Protein AF-A0A967YWU7-F1 (afdb_monomer_lite)

pLDDT: mean 95.71, std 5.04, range [61.09, 98.62]

Structure (mmCIF, N/CA/C/O backbone):
data_AF-A0A967YWU7-F1
#
_entry.id   AF-A0A967YWU7-F1
#
loop_
_atom_site.group_PDB
_atom_site.id
_atom_site.type_symbol
_atom_site.label_atom_id
_atom_site.label_alt_id
_atom_site.label_comp_id
_atom_site.label_asym_id
_atom_site.l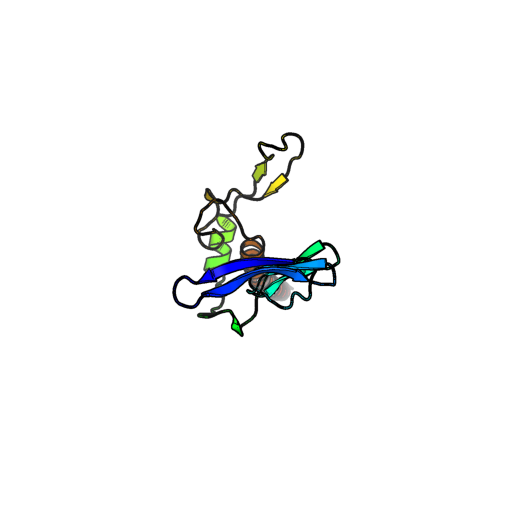abel_entity_id
_atom_site.label_seq_id
_atom_site.pdbx_PDB_ins_code
_atom_site.Cartn_x
_atom_site.Cartn_y
_atom_site.Cartn_z
_atom_site.occupancy
_atom_site.B_iso_or_equiv
_atom_site.auth_seq_id
_atom_site.auth_comp_id
_atom_site.auth_asym_id
_atom_site.auth_atom_id
_atom_site.pdbx_PDB_model_num
ATOM 1 N N . ILE A 1 1 ? 19.937 -13.122 -19.905 1.00 91.44 1 ILE A N 1
ATOM 2 C CA . ILE A 1 1 ? 20.396 -11.822 -20.471 1.00 91.44 1 ILE A CA 1
ATOM 3 C C . ILE A 1 1 ? 20.701 -10.898 -19.307 1.00 91.44 1 ILE A C 1
ATOM 5 O O . ILE A 1 1 ? 19.907 -10.896 -18.377 1.00 91.44 1 ILE A O 1
ATOM 9 N N . SER A 1 2 ? 21.794 -10.137 -19.350 1.00 92.94 2 SER A N 1
ATOM 10 C CA . SER A 1 2 ? 22.136 -9.163 -18.306 1.00 92.94 2 SER A CA 1
ATOM 11 C C . SER A 1 2 ? 22.326 -7.776 -18.911 1.00 92.94 2 SER A C 1
ATOM 13 O O . SER A 1 2 ? 22.907 -7.649 -19.988 1.00 92.94 2 SER A O 1
ATOM 15 N N . LEU A 1 3 ? 21.842 -6.748 -18.217 1.00 94.38 3 LEU A N 1
ATOM 16 C CA . LEU A 1 3 ? 22.053 -5.338 -18.535 1.00 94.38 3 LEU A CA 1
ATOM 17 C C . LEU A 1 3 ? 22.832 -4.676 -17.398 1.00 94.38 3 LEU A C 1
ATOM 19 O O . LEU A 1 3 ? 22.577 -4.927 -16.219 1.00 94.38 3 LEU A O 1
ATOM 23 N N . GLY A 1 4 ? 23.786 -3.825 -17.758 1.00 91.31 4 GLY A N 1
ATOM 24 C CA . GLY A 1 4 ? 24.693 -3.187 -16.814 1.00 91.31 4 GLY A CA 1
ATOM 25 C C . GLY A 1 4 ? 25.666 -2.242 -17.508 1.00 91.31 4 GLY A C 1
ATOM 26 O O . GLY A 1 4 ? 25.555 -1.998 -18.710 1.00 91.31 4 GLY A O 1
ATOM 27 N N . HIS A 1 5 ? 26.635 -1.731 -16.754 1.00 90.19 5 HIS A N 1
ATOM 28 C CA . HIS A 1 5 ? 27.700 -0.874 -17.278 1.00 90.19 5 HIS A CA 1
ATOM 29 C C . HIS A 1 5 ? 29.076 -1.401 -16.866 1.00 90.19 5 HIS A C 1
ATOM 31 O O . HIS A 1 5 ? 29.202 -2.161 -15.910 1.00 90.19 5 HIS A O 1
ATOM 37 N N . TYR A 1 6 ? 30.123 -0.973 -17.566 1.00 89.06 6 TYR A N 1
ATOM 38 C CA . TYR A 1 6 ? 31.498 -1.196 -17.128 1.00 89.06 6 TYR A CA 1
ATOM 39 C C . TYR A 1 6 ? 31.956 -0.021 -16.266 1.00 89.06 6 TYR A C 1
ATOM 41 O O . TYR A 1 6 ? 31.915 1.124 -16.718 1.00 89.06 6 TYR A O 1
ATOM 49 N N . SER A 1 7 ? 32.393 -0.281 -15.034 1.00 85.94 7 SER A N 1
ATOM 50 C CA . SER A 1 7 ? 32.912 0.766 -14.149 1.00 85.94 7 SER A CA 1
ATOM 51 C C . SER A 1 7 ? 34.185 1.395 -14.734 1.00 85.94 7 SER A C 1
ATOM 53 O O . SER A 1 7 ? 35.116 0.695 -15.145 1.00 85.94 7 SER A O 1
ATOM 55 N N . GLY A 1 8 ? 34.240 2.731 -14.750 1.00 75.62 8 GLY A N 1
ATOM 56 C CA . GLY A 1 8 ? 35.283 3.493 -15.452 1.00 75.62 8 GLY A CA 1
ATOM 57 C C . GLY A 1 8 ? 36.715 3.286 -14.942 1.00 75.62 8 GLY A C 1
ATOM 58 O O . GLY A 1 8 ? 37.657 3.470 -15.703 1.00 75.62 8 GLY A O 1
ATOM 59 N N . SER A 1 9 ? 36.898 2.866 -13.687 1.00 74.50 9 SER A N 1
ATOM 60 C CA . SER A 1 9 ? 38.223 2.671 -13.080 1.00 74.50 9 SER A CA 1
ATOM 61 C C . SER A 1 9 ? 38.745 1.232 -13.145 1.00 74.50 9 SER A C 1
ATOM 63 O O . SER A 1 9 ? 39.955 1.031 -13.104 1.00 74.50 9 SER A O 1
ATOM 65 N N . SER A 1 10 ? 37.868 0.227 -13.253 1.00 73.81 10 SER A N 1
ATOM 66 C CA . SER A 1 10 ? 38.244 -1.192 -13.121 1.00 73.81 10 SER A CA 1
ATOM 67 C C . SER A 1 10 ? 37.819 -2.090 -14.284 1.00 73.81 10 SER A C 1
ATOM 69 O O . SER A 1 10 ? 38.160 -3.268 -14.271 1.00 73.81 10 SER A O 1
ATOM 71 N N . LYS A 1 11 ? 37.097 -1.571 -15.295 1.00 81.69 11 LYS A N 1
ATOM 72 C CA . LYS A 1 11 ? 36.492 -2.373 -16.383 1.00 81.69 11 LYS A CA 1
ATOM 73 C C . LYS A 1 11 ? 35.705 -3.588 -15.860 1.00 81.69 11 LYS A C 1
ATOM 75 O O . LYS A 1 11 ? 35.569 -4.589 -16.560 1.00 81.69 11 LYS A O 1
ATOM 80 N N . ASN A 1 12 ? 35.162 -3.499 -14.647 1.00 88.62 12 ASN A N 1
ATOM 81 C CA . ASN A 1 12 ? 34.301 -4.534 -14.097 1.00 88.62 12 ASN A CA 1
ATOM 82 C C . ASN A 1 12 ? 32.879 -4.298 -14.591 1.00 88.62 12 ASN A C 1
ATOM 84 O O . ASN A 1 12 ? 32.375 -3.176 -14.533 1.00 88.62 12 ASN A O 1
ATOM 88 N N . PHE A 1 13 ? 32.228 -5.357 -15.066 1.00 89.06 13 PHE A N 1
ATOM 89 C CA . PHE A 1 13 ? 30.812 -5.293 -15.398 1.00 89.06 13 PHE A CA 1
ATOM 90 C C . PHE A 1 13 ? 29.983 -5.226 -14.110 1.00 89.06 13 PHE A C 1
ATOM 92 O O . PHE A 1 13 ? 30.011 -6.141 -13.284 1.00 89.06 13 PHE A O 1
ATOM 99 N N . VAL A 1 14 ? 29.246 -4.132 -13.944 1.00 90.12 14 VAL A N 1
ATOM 100 C CA . VAL A 1 14 ? 28.268 -3.923 -12.879 1.00 90.12 14 VAL A CA 1
ATOM 101 C C . VAL A 1 14 ? 26.891 -4.223 -13.453 1.00 90.12 14 VAL A C 1
ATOM 103 O O . VAL A 1 14 ? 26.348 -3.443 -14.234 1.00 90.12 14 VAL A O 1
ATOM 106 N N . GLU A 1 15 ? 26.340 -5.370 -13.066 1.00 92.94 15 GLU A N 1
ATOM 107 C CA . GLU A 1 15 ? 24.999 -5.799 -13.463 1.00 92.94 15 GLU A CA 1
ATOM 108 C C . GLU A 1 15 ? 23.928 -5.009 -12.699 1.00 92.94 15 GLU A C 1
ATOM 110 O O . GLU A 1 15 ? 23.981 -4.904 -11.473 1.00 92.94 15 GLU A O 1
ATOM 115 N N . TRP A 1 16 ? 22.947 -4.474 -13.425 1.00 93.38 16 TRP A N 1
ATOM 116 C CA . TRP A 1 16 ? 21.782 -3.784 -12.861 1.00 93.38 16 TRP A CA 1
ATOM 117 C C . TRP A 1 16 ? 20.520 -4.633 -12.942 1.00 93.38 16 TRP A C 1
ATOM 119 O O . TRP A 1 16 ? 19.716 -4.638 -12.012 1.00 93.38 16 TRP A O 1
ATOM 129 N N . MET A 1 17 ? 20.355 -5.353 -14.048 1.00 97.31 17 MET A N 1
ATOM 130 C CA . MET A 1 17 ? 19.169 -6.145 -14.337 1.00 97.31 17 MET A CA 1
ATOM 131 C C . MET A 1 17 ? 19.566 -7.439 -15.035 1.00 97.31 17 MET A C 1
ATOM 133 O O . MET A 1 17 ? 20.479 -7.441 -15.863 1.00 97.31 17 MET A O 1
ATOM 137 N N . ARG A 1 18 ? 18.845 -8.526 -14.764 1.00 96.75 18 ARG A N 1
ATOM 138 C CA . ARG A 1 18 ? 18.998 -9.783 -15.497 1.00 96.75 18 ARG A CA 1
ATOM 139 C C . ARG A 1 18 ? 17.672 -10.493 -15.720 1.00 96.75 18 ARG A C 1
ATOM 141 O O . ARG A 1 18 ? 16.789 -10.424 -14.880 1.00 96.75 18 ARG A O 1
ATOM 148 N N . VAL A 1 19 ? 17.600 -11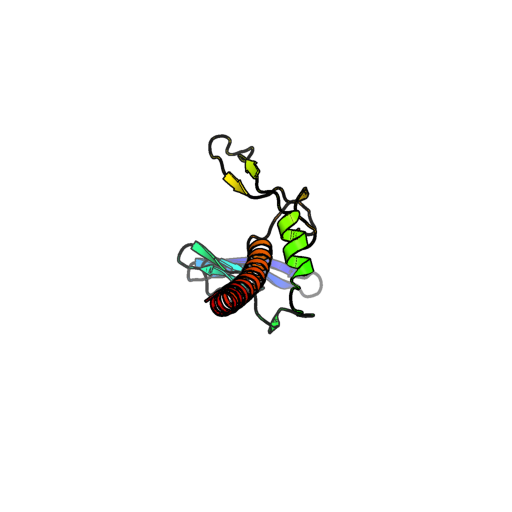.252 -16.804 1.00 97.94 19 VAL A N 1
ATOM 149 C CA . VAL A 1 19 ? 16.640 -12.346 -16.987 1.00 97.94 19 VAL A CA 1
ATOM 150 C C . VAL A 1 19 ? 17.421 -13.651 -16.888 1.00 97.94 19 VAL A C 1
ATOM 152 O O . VAL A 1 19 ? 18.388 -13.840 -17.644 1.00 97.94 19 VAL A O 1
ATOM 155 N N . ASP A 1 20 ? 17.065 -14.501 -15.926 1.00 96.50 20 ASP A N 1
ATOM 156 C CA . ASP A 1 20 ? 17.707 -15.801 -15.712 1.00 96.50 20 ASP A CA 1
ATOM 157 C C . ASP A 1 20 ? 17.211 -16.882 -16.696 1.00 96.50 20 ASP A C 1
ATOM 159 O O . ASP A 1 20 ? 16.435 -16.607 -17.611 1.00 96.50 20 ASP A O 1
ATOM 163 N N . ALA A 1 21 ? 17.706 -18.115 -16.551 1.00 95.88 21 ALA A N 1
ATOM 164 C CA . ALA A 1 21 ? 17.329 -19.225 -17.430 1.00 95.88 21 ALA A CA 1
ATOM 165 C C . ALA A 1 21 ? 15.875 -19.699 -17.236 1.00 95.88 21 ALA A C 1
ATOM 167 O O . ALA A 1 21 ? 15.324 -20.328 -18.135 1.00 95.88 21 ALA A O 1
ATOM 168 N N . GLY A 1 22 ? 15.266 -19.403 -16.083 1.00 95.25 22 GLY A N 1
ATOM 169 C CA . GLY A 1 22 ? 13.862 -19.685 -15.788 1.00 95.25 22 GLY A CA 1
ATOM 170 C C . GLY A 1 22 ? 12.906 -18.588 -16.263 1.00 95.25 22 GLY A C 1
ATOM 171 O O . GLY A 1 22 ? 11.696 -18.764 -16.165 1.00 95.25 22 GLY A O 1
ATOM 172 N N . GLY A 1 23 ? 13.428 -17.476 -16.792 1.00 96.44 23 GLY A N 1
ATOM 173 C CA . GLY A 1 23 ? 12.635 -16.324 -17.221 1.00 96.44 23 GLY A CA 1
ATOM 174 C C . GLY A 1 23 ? 12.344 -15.315 -16.108 1.00 96.44 23 GLY A C 1
ATOM 175 O O . GLY A 1 23 ? 11.585 -14.376 -16.342 1.00 96.44 23 GLY A O 1
ATOM 176 N N . ASN A 1 24 ? 12.953 -15.459 -14.928 1.00 98.12 24 ASN A N 1
ATOM 177 C CA . ASN A 1 24 ? 12.776 -14.517 -13.827 1.00 98.12 24 ASN A CA 1
ATOM 178 C C . ASN A 1 24 ? 13.597 -13.245 -14.060 1.00 98.12 24 ASN A C 1
ATOM 180 O O . ASN A 1 24 ? 14.786 -13.303 -14.398 1.00 98.12 24 ASN A O 1
ATOM 184 N N . LEU A 1 25 ? 12.968 -12.093 -13.830 1.00 98.12 25 LEU A N 1
ATOM 185 C CA . LEU A 1 25 ? 13.580 -10.774 -13.915 1.00 98.12 25 LEU A CA 1
ATOM 186 C C . LEU A 1 25 ? 14.097 -10.330 -12.540 1.00 98.12 25 LEU A C 1
ATOM 188 O O . LEU A 1 25 ? 13.326 -10.084 -11.618 1.00 98.12 25 LEU A O 1
ATOM 192 N N . GLY A 1 26 ? 15.412 -10.180 -12.413 1.00 98.06 26 GLY A N 1
ATOM 193 C CA . GLY A 1 26 ? 16.061 -9.599 -11.239 1.00 98.06 26 GLY A CA 1
ATOM 194 C C . GLY A 1 26 ? 16.513 -8.165 -11.500 1.00 98.06 26 GLY A C 1
ATOM 195 O O . GLY A 1 26 ? 17.155 -7.911 -12.520 1.00 98.06 26 GLY A O 1
ATOM 196 N N . ILE A 1 27 ? 16.242 -7.238 -10.576 1.00 97.50 27 ILE A N 1
ATOM 197 C CA . ILE A 1 27 ? 16.792 -5.870 -10.579 1.00 97.50 27 ILE A CA 1
ATOM 198 C C . ILE A 1 27 ? 17.585 -5.661 -9.287 1.00 97.50 27 ILE A C 1
ATOM 200 O O . ILE A 1 27 ? 17.032 -5.666 -8.191 1.00 97.50 27 ILE A O 1
ATOM 204 N N . GLY A 1 28 ? 18.905 -5.512 -9.393 1.00 95.25 28 GLY A N 1
ATOM 205 C CA . GLY A 1 28 ? 19.799 -5.452 -8.230 1.00 95.25 28 GLY A CA 1
ATOM 206 C C . GLY A 1 28 ? 19.969 -6.785 -7.484 1.00 95.25 28 GLY A C 1
ATOM 207 O O . GLY A 1 28 ? 20.560 -6.802 -6.408 1.00 95.25 28 GLY A O 1
ATOM 208 N N . THR A 1 29 ? 19.485 -7.901 -8.041 1.00 94.56 29 THR A N 1
ATOM 209 C CA . THR A 1 29 ? 19.734 -9.267 -7.553 1.00 94.56 29 THR A CA 1
ATOM 210 C C . THR A 1 29 ? 20.261 -10.151 -8.679 1.00 94.56 29 THR A C 1
ATOM 212 O O . THR A 1 29 ? 19.786 -10.093 -9.814 1.00 94.56 29 THR A O 1
ATOM 215 N N . LYS A 1 30 ? 21.256 -10.987 -8.363 1.00 94.12 30 LYS A N 1
ATOM 216 C CA . LYS A 1 30 ? 21.840 -11.938 -9.320 1.00 94.12 30 LYS A CA 1
ATOM 217 C C . LYS A 1 30 ? 21.099 -13.273 -9.356 1.00 94.12 30 LYS A C 1
ATOM 219 O O . LYS A 1 30 ? 21.291 -14.023 -10.306 1.00 94.12 30 LYS A O 1
ATOM 224 N N . ASN A 1 31 ? 20.275 -13.571 -8.358 1.00 94.81 31 ASN A N 1
ATOM 225 C CA . ASN A 1 31 ? 19.619 -14.868 -8.214 1.00 94.81 31 ASN A CA 1
ATOM 226 C C . ASN A 1 31 ? 18.125 -14.669 -7.912 1.00 94.81 31 ASN A C 1
ATOM 228 O O . ASN A 1 31 ? 17.700 -15.022 -6.812 1.00 94.81 31 ASN A O 1
ATOM 232 N N . PRO A 1 32 ? 17.340 -14.074 -8.832 1.00 97.38 32 PRO A N 1
ATOM 233 C CA . PRO A 1 32 ? 15.909 -13.902 -8.607 1.00 97.38 32 PRO A CA 1
ATOM 234 C C . PRO A 1 32 ? 15.234 -15.269 -8.412 1.00 97.38 32 PRO A C 1
ATOM 236 O O . PRO A 1 32 ? 15.428 -16.185 -9.208 1.00 97.38 32 PRO A O 1
ATOM 239 N N . GLN A 1 33 ? 14.466 -15.413 -7.334 1.00 97.00 33 GLN A N 1
ATOM 240 C CA . GLN A 1 33 ? 13.670 -16.603 -7.008 1.00 97.00 33 GLN A CA 1
ATOM 241 C C . GLN A 1 33 ? 12.195 -16.438 -7.400 1.00 97.00 33 GLN A C 1
ATOM 243 O O . GLN A 1 33 ? 11.400 -17.371 -7.282 1.00 97.00 33 GLN A O 1
ATOM 248 N N . HIS A 1 34 ? 11.824 -15.249 -7.871 1.00 98.12 34 HIS A N 1
ATOM 249 C CA . HIS A 1 34 ? 10.465 -14.878 -8.240 1.00 98.12 34 HIS A CA 1
ATOM 250 C C . HIS A 1 34 ? 10.424 -14.256 -9.645 1.00 98.12 34 HIS A C 1
ATOM 252 O O . HIS A 1 34 ? 11.431 -13.679 -10.062 1.00 98.12 34 HIS A O 1
ATOM 258 N N . PRO A 1 35 ? 9.274 -14.304 -10.356 1.00 98.06 35 PRO A N 1
ATOM 259 C CA . PRO A 1 35 ? 9.139 -13.750 -11.709 1.00 98.06 35 PRO A CA 1
ATOM 260 C C . PRO A 1 35 ? 9.672 -12.324 -11.876 1.00 98.06 35 PRO A C 1
ATOM 262 O O . PRO A 1 35 ? 10.277 -12.011 -12.898 1.00 98.06 35 PRO A O 1
ATOM 265 N N . LEU A 1 36 ? 9.478 -11.476 -10.863 1.00 98.31 36 LEU A N 1
ATOM 266 C CA . LEU A 1 36 ? 10.136 -10.181 -10.727 1.00 98.31 36 LEU A CA 1
ATOM 267 C C . LEU A 1 36 ? 10.623 -10.028 -9.285 1.00 98.31 36 LEU A C 1
ATOM 269 O O . LEU A 1 36 ? 9.808 -10.100 -8.367 1.00 98.31 36 LEU A O 1
ATOM 273 N N . GLU A 1 37 ? 11.918 -9.787 -9.085 1.00 98.44 37 GLU A N 1
ATOM 274 C CA . GLU A 1 37 ? 12.524 -9.598 -7.764 1.00 98.44 37 GLU A CA 1
ATOM 275 C C . GLU A 1 37 ? 13.531 -8.443 -7.754 1.00 98.44 37 GLU A C 1
ATOM 277 O O . GLU A 1 37 ? 14.392 -8.316 -8.629 1.00 98.44 37 GLU A O 1
ATOM 282 N N . PHE A 1 38 ? 13.447 -7.613 -6.720 1.00 97.81 38 PHE A N 1
ATOM 283 C CA . PHE A 1 38 ? 14.374 -6.522 -6.461 1.00 97.81 38 PHE A CA 1
ATOM 284 C C . PHE A 1 38 ? 15.402 -6.926 -5.402 1.00 97.81 38 PHE A C 1
ATOM 286 O O . PHE A 1 38 ? 15.087 -7.636 -4.450 1.00 97.81 38 PHE A O 1
ATOM 293 N N . GLY A 1 39 ? 16.627 -6.404 -5.499 1.00 95.94 39 GLY A N 1
ATOM 294 C CA . GLY A 1 39 ? 17.714 -6.681 -4.547 1.00 95.94 39 GLY A CA 1
ATOM 295 C C . GLY A 1 39 ? 17.423 -6.282 -3.093 1.00 95.94 39 GLY A C 1
ATOM 296 O O . GLY A 1 39 ? 18.090 -6.755 -2.177 1.00 95.94 39 GLY A O 1
ATOM 297 N N . ASN A 1 40 ? 16.402 -5.453 -2.856 1.00 95.19 40 ASN A N 1
ATOM 298 C CA . ASN A 1 40 ? 15.924 -5.130 -1.510 1.00 95.19 40 ASN A CA 1
ATOM 299 C C . ASN A 1 40 ? 15.008 -6.222 -0.910 1.00 95.19 40 ASN A C 1
ATOM 301 O O . ASN A 1 40 ? 14.704 -6.160 0.282 1.00 95.19 40 ASN A O 1
ATOM 305 N N . GLY A 1 41 ? 14.603 -7.227 -1.694 1.00 95.62 41 GLY A N 1
ATOM 306 C CA . GLY A 1 41 ? 13.745 -8.353 -1.310 1.00 95.62 41 GLY A CA 1
ATOM 307 C C . GLY A 1 41 ? 12.273 -8.225 -1.726 1.00 95.62 41 GLY A C 1
ATOM 308 O O . GLY A 1 41 ? 11.505 -9.164 -1.514 1.00 95.62 41 GLY A O 1
ATOM 309 N N . ALA A 1 42 ? 11.854 -7.088 -2.294 1.00 97.38 42 ALA A N 1
ATOM 310 C CA . ALA A 1 42 ? 10.493 -6.930 -2.802 1.00 97.38 42 ALA A CA 1
ATOM 311 C C . ALA A 1 42 ? 10.321 -7.703 -4.118 1.00 97.38 42 ALA A C 1
ATOM 313 O O . ALA A 1 42 ? 11.229 -7.710 -4.951 1.00 97.38 42 ALA A O 1
ATOM 314 N N . HIS A 1 43 ? 9.183 -8.366 -4.308 1.00 98.38 43 HIS A N 1
ATOM 315 C CA . HIS A 1 43 ? 8.989 -9.256 -5.455 1.00 98.38 43 HIS A CA 1
ATOM 316 C C . HIS A 1 43 ? 7.517 -9.463 -5.818 1.00 98.38 43 HIS A C 1
ATOM 318 O O . HIS A 1 43 ? 6.617 -9.191 -5.027 1.00 98.38 43 HIS A O 1
ATOM 324 N N . VAL A 1 44 ? 7.276 -9.992 -7.017 1.00 98.38 44 VAL A N 1
ATOM 325 C CA . VAL A 1 44 ? 5.965 -10.468 -7.478 1.00 98.38 44 VAL A CA 1
ATOM 326 C C . VAL A 1 44 ? 5.934 -11.989 -7.372 1.00 98.38 44 VAL A C 1
ATOM 328 O O . VAL A 1 44 ? 6.815 -12.654 -7.904 1.00 98.38 44 VAL A O 1
ATOM 331 N N . THR A 1 45 ? 4.935 -12.564 -6.703 1.00 97.44 45 THR A N 1
ATOM 332 C CA . THR A 1 45 ? 4.770 -14.027 -6.641 1.00 97.44 45 THR A CA 1
ATOM 333 C C . THR A 1 45 ? 4.424 -14.616 -8.013 1.00 97.44 45 THR A C 1
ATOM 335 O O . THR A 1 45 ? 3.988 -13.907 -8.916 1.00 97.44 45 THR A O 1
ATOM 338 N N . ALA A 1 46 ? 4.516 -15.941 -8.164 1.00 95.44 46 ALA A N 1
ATOM 339 C CA . ALA A 1 46 ? 4.078 -16.625 -9.388 1.00 95.44 46 ALA A CA 1
ATOM 340 C C . ALA A 1 46 ? 2.601 -16.356 -9.756 1.00 95.44 46 ALA A C 1
ATOM 342 O O . ALA A 1 46 ? 2.242 -16.412 -10.925 1.00 95.44 46 ALA A O 1
ATOM 343 N N . GLY A 1 47 ? 1.756 -16.030 -8.770 1.00 97.25 47 GLY A N 1
ATOM 344 C CA . GLY A 1 47 ? 0.354 -15.654 -8.976 1.00 97.25 47 GLY A CA 1
ATOM 345 C C . GLY A 1 47 ? 0.120 -14.166 -9.264 1.00 97.25 47 GLY A C 1
ATOM 346 O O . GLY A 1 47 ? -1.029 -13.743 -9.275 1.00 97.25 47 GLY A O 1
ATOM 347 N N . GLY A 1 48 ? 1.171 -13.358 -9.441 1.00 97.31 48 GLY A N 1
ATOM 348 C CA . GLY A 1 48 ? 1.045 -11.930 -9.758 1.00 97.31 48 GLY A CA 1
ATOM 349 C C . GLY A 1 48 ? 0.825 -11.008 -8.553 1.00 97.31 48 GLY A C 1
ATOM 350 O O . GLY A 1 48 ? 0.478 -9.845 -8.733 1.00 97.31 48 GLY A O 1
ATOM 351 N N . VAL A 1 49 ? 1.029 -11.487 -7.320 1.00 9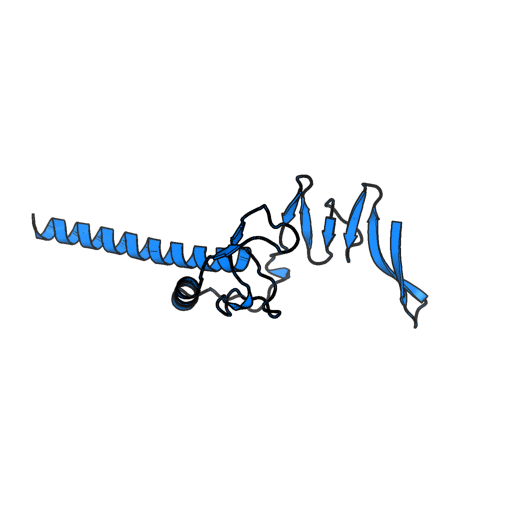7.44 49 VAL A N 1
ATOM 352 C CA . VAL A 1 49 ? 0.829 -10.683 -6.101 1.00 97.44 49 VAL A CA 1
ATOM 353 C C . VAL A 1 49 ? 2.135 -10.013 -5.687 1.00 97.44 49 VAL A C 1
ATOM 355 O O . VAL A 1 49 ? 3.142 -10.692 -5.497 1.00 97.44 49 VAL A O 1
ATOM 358 N N . TRP A 1 50 ? 2.114 -8.698 -5.482 1.00 96.88 50 TRP A N 1
ATOM 359 C CA . TRP A 1 50 ? 3.264 -7.965 -4.952 1.00 96.88 50 TRP A CA 1
ATOM 360 C C . TRP A 1 50 ? 3.518 -8.279 -3.467 1.00 96.88 50 TRP A C 1
ATOM 362 O O . TRP A 1 50 ? 2.586 -8.380 -2.663 1.00 96.88 50 TRP A O 1
ATOM 372 N N . LYS A 1 51 ? 4.792 -8.417 -3.088 1.00 97.12 51 LYS A N 1
ATOM 373 C CA . LYS A 1 51 ? 5.266 -8.629 -1.717 1.00 97.12 51 LYS A CA 1
ATOM 374 C C . LYS A 1 51 ? 6.290 -7.563 -1.344 1.00 97.12 51 LYS A C 1
ATOM 376 O O . LYS A 1 51 ? 7.351 -7.458 -1.958 1.00 97.12 51 LYS A O 1
ATOM 381 N N . ASN A 1 52 ? 5.982 -6.805 -0.294 1.00 95.50 52 ASN A N 1
ATOM 382 C CA . ASN A 1 52 ? 6.897 -5.821 0.276 1.00 95.50 52 ASN A CA 1
ATOM 383 C C . ASN A 1 52 ? 8.036 -6.511 1.036 1.00 95.50 52 ASN A C 1
ATOM 385 O O . ASN A 1 52 ? 7.810 -7.458 1.789 1.00 95.50 52 ASN A O 1
ATOM 389 N N . SER A 1 53 ? 9.250 -5.976 0.911 1.00 95.50 53 SER A N 1
ATOM 390 C CA . SER A 1 53 ? 10.352 -6.336 1.805 1.00 95.50 53 SER A CA 1
ATOM 391 C C . SER A 1 53 ? 10.145 -5.679 3.169 1.00 95.50 53 SER A C 1
ATOM 393 O O . SER A 1 53 ? 10.122 -4.455 3.276 1.00 95.50 53 SER A O 1
ATOM 395 N N . SER A 1 54 ? 9.958 -6.481 4.217 1.00 95.69 54 SER A N 1
ATOM 396 C CA . SER A 1 54 ? 9.666 -5.979 5.566 1.00 95.69 54 SER A CA 1
ATOM 397 C C . SER A 1 54 ? 10.247 -6.892 6.653 1.00 95.69 54 SER A C 1
ATOM 399 O O . SER A 1 54 ? 9.520 -7.429 7.486 1.00 95.69 54 SER A O 1
ATOM 401 N N . SER A 1 55 ? 11.571 -7.068 6.650 1.00 96.50 55 SER A N 1
ATOM 402 C CA . SER A 1 55 ? 12.306 -7.789 7.704 1.00 96.50 55 SER A CA 1
ATOM 403 C C . SER A 1 55 ? 12.906 -6.820 8.725 1.00 96.50 55 SER A C 1
ATOM 405 O O . SER A 1 55 ? 13.333 -5.726 8.357 1.00 96.50 55 SER A O 1
ATOM 407 N N . ARG A 1 56 ? 13.012 -7.249 9.990 1.00 96.38 56 ARG A N 1
ATOM 408 C CA . ARG A 1 56 ? 13.733 -6.515 11.046 1.00 96.38 56 ARG A CA 1
ATOM 409 C C . ARG A 1 56 ? 15.201 -6.278 10.681 1.00 96.38 56 ARG A C 1
ATOM 411 O O . ARG A 1 56 ? 15.737 -5.239 11.016 1.00 96.38 56 ARG A O 1
ATOM 418 N N . GLU A 1 57 ? 15.817 -7.182 9.923 1.00 96.31 57 GLU A N 1
ATOM 419 C CA . GLU A 1 57 ? 17.195 -7.032 9.419 1.00 96.31 57 GLU A CA 1
ATOM 420 C C . GLU A 1 57 ? 17.374 -5.833 8.476 1.00 96.31 57 GLU A C 1
ATOM 422 O O . GLU A 1 57 ? 18.491 -5.393 8.231 1.00 96.31 57 GLU A O 1
ATOM 427 N N . ARG A 1 58 ? 16.273 -5.336 7.899 1.00 94.69 58 ARG A N 1
ATOM 428 C CA . ARG A 1 58 ? 16.250 -4.222 6.940 1.00 94.69 58 ARG A CA 1
ATOM 429 C C . ARG A 1 58 ? 15.617 -2.961 7.528 1.00 94.69 58 ARG A C 1
ATOM 431 O O . ARG A 1 58 ? 15.405 -2.000 6.797 1.00 94.69 58 ARG A O 1
ATOM 438 N N . LYS A 1 59 ? 15.259 -2.983 8.814 1.00 96.62 59 LYS A N 1
ATOM 439 C CA . LYS A 1 59 ? 14.597 -1.881 9.510 1.00 96.62 59 LYS A CA 1
ATOM 440 C C . LYS A 1 59 ? 15.422 -1.484 10.726 1.00 96.62 59 LYS A C 1
ATOM 442 O O . LYS A 1 59 ? 15.894 -2.332 11.473 1.00 96.62 59 LYS A O 1
ATOM 447 N N . GLU A 1 60 ? 15.539 -0.188 10.941 1.00 97.94 60 GLU A N 1
ATOM 448 C CA . GLU A 1 60 ? 16.180 0.412 12.108 1.00 97.94 60 GLU A CA 1
ATOM 449 C C . GLU A 1 60 ? 15.202 1.373 12.791 1.00 97.94 60 GLU A C 1
ATOM 451 O O . GLU A 1 60 ? 14.156 1.685 12.222 1.00 97.94 60 GLU A O 1
ATOM 456 N N . ASN A 1 61 ? 15.523 1.815 14.012 1.00 97.88 61 ASN A N 1
ATOM 457 C CA . ASN A 1 61 ? 14.703 2.762 14.784 1.00 97.88 61 ASN A CA 1
ATOM 458 C C . ASN A 1 61 ? 13.227 2.333 14.908 1.00 97.88 61 ASN A C 1
ATOM 460 O O . ASN A 1 61 ? 12.311 3.135 14.755 1.00 97.88 61 ASN A O 1
ATOM 464 N N . ILE A 1 62 ? 13.000 1.038 15.150 1.00 98.12 62 ILE A N 1
ATOM 465 C CA . ILE A 1 62 ? 11.657 0.462 15.259 1.00 98.12 62 ILE A CA 1
ATOM 466 C C . ILE A 1 62 ? 11.055 0.865 16.608 1.00 98.12 62 ILE A C 1
ATOM 468 O O . ILE A 1 62 ? 11.578 0.471 17.650 1.00 98.12 62 ILE A O 1
ATOM 472 N N . ALA A 1 63 ? 9.947 1.599 16.564 1.00 97.69 63 ALA A N 1
ATOM 473 C CA . ALA A 1 63 ? 9.132 1.987 17.709 1.00 97.69 63 ALA A CA 1
ATOM 474 C C . ALA A 1 63 ? 7.655 1.654 17.443 1.00 97.69 63 ALA A C 1
ATOM 476 O O . ALA A 1 63 ? 7.261 1.449 16.290 1.00 97.69 63 ALA A O 1
ATOM 477 N N . ASP A 1 64 ? 6.857 1.585 18.507 1.00 97.81 64 ASP A N 1
ATOM 478 C CA . ASP A 1 64 ? 5.417 1.356 18.401 1.00 97.81 64 ASP A CA 1
ATOM 479 C C . ASP A 1 64 ? 4.704 2.607 17.878 1.00 97.81 64 ASP A C 1
ATOM 481 O O . ASP A 1 64 ? 5.033 3.726 18.268 1.00 97.81 64 ASP A O 1
ATOM 485 N N . LEU A 1 65 ? 3.695 2.408 17.025 1.00 98.00 65 LEU A N 1
ATOM 486 C CA . LEU A 1 65 ? 2.770 3.468 16.631 1.00 98.00 65 LEU A CA 1
ATOM 487 C C . LEU A 1 65 ? 1.795 3.724 17.784 1.00 98.00 65 LEU A C 1
ATOM 489 O O . LEU A 1 65 ? 1.077 2.808 18.201 1.00 98.00 65 LEU A O 1
ATOM 493 N N . THR A 1 66 ? 1.758 4.951 18.302 1.00 98.19 66 THR A N 1
ATOM 494 C CA . THR A 1 66 ? 0.874 5.295 19.422 1.00 98.19 66 THR A CA 1
ATOM 495 C C . THR A 1 66 ? -0.582 5.437 18.974 1.00 98.19 66 THR A C 1
ATOM 497 O O . THR A 1 66 ? -0.885 5.646 17.799 1.00 98.19 66 THR A O 1
ATOM 500 N N . GLU A 1 67 ? -1.512 5.330 19.924 1.00 97.69 67 GLU A N 1
ATOM 501 C CA . GLU A 1 67 ? -2.942 5.530 19.652 1.00 97.69 67 GLU A CA 1
ATOM 502 C C . GLU A 1 67 ? -3.235 6.951 19.192 1.00 97.69 67 GLU A C 1
ATOM 504 O O . GLU A 1 67 ? -3.958 7.131 18.220 1.00 97.69 67 GLU A O 1
ATOM 509 N N . THR A 1 68 ? -2.626 7.950 19.833 1.00 97.81 68 THR A N 1
ATOM 510 C CA . THR A 1 68 ? -2.801 9.354 19.458 1.00 97.81 68 THR A CA 1
ATOM 511 C C . THR A 1 68 ? -2.331 9.614 18.030 1.00 97.81 68 THR A C 1
ATOM 513 O O . THR A 1 68 ? -3.055 10.237 17.264 1.00 97.81 68 THR A O 1
ATOM 516 N N . GLU A 1 69 ? -1.155 9.109 17.635 1.00 98.12 69 GLU A N 1
ATOM 517 C CA . GLU A 1 69 ? -0.664 9.259 16.257 1.00 98.12 69 GLU A CA 1
ATOM 518 C C . GLU A 1 69 ? -1.604 8.595 15.246 1.00 98.12 69 GLU A C 1
ATOM 520 O O . GLU A 1 69 ? -1.926 9.190 14.216 1.00 98.12 69 GLU A O 1
ATOM 525 N N . ALA A 1 70 ? -2.066 7.377 15.545 1.00 98.31 70 ALA A N 1
ATOM 526 C CA . ALA A 1 70 ? -2.948 6.632 14.658 1.00 98.31 70 ALA A CA 1
ATOM 527 C C . ALA A 1 70 ? -4.334 7.286 14.531 1.00 98.31 70 ALA A C 1
ATOM 529 O O . ALA A 1 70 ? -4.847 7.414 13.421 1.00 98.31 70 ALA A O 1
ATOM 530 N N . MET A 1 71 ? -4.925 7.729 15.644 1.00 97.94 71 MET A N 1
ATOM 531 C CA . MET A 1 71 ? -6.233 8.389 15.667 1.00 97.94 71 MET A CA 1
ATOM 532 C C . MET A 1 71 ? -6.195 9.738 14.952 1.00 97.94 71 MET A C 1
ATOM 534 O O . MET A 1 71 ? -7.023 9.960 14.073 1.00 97.94 71 MET A O 1
ATOM 538 N N . SER A 1 72 ? -5.199 10.588 15.231 1.00 98.06 72 SER A N 1
ATOM 539 C CA . SER A 1 72 ? -5.045 11.874 14.535 1.00 98.06 72 SER A CA 1
ATOM 540 C C . SER A 1 72 ? -4.888 11.681 13.026 1.00 98.06 72 SER A C 1
ATOM 542 O O . SER A 1 72 ? -5.514 12.381 12.235 1.00 98.06 72 SER A O 1
ATOM 544 N N . ALA A 1 73 ? -4.104 10.684 12.601 1.00 98.06 73 ALA A N 1
ATOM 545 C CA . ALA A 1 73 ? -3.982 10.376 11.182 1.00 98.06 73 ALA A CA 1
ATOM 546 C C . ALA A 1 73 ? -5.309 9.882 10.576 1.00 98.06 73 ALA A C 1
ATOM 548 O O . ALA A 1 73 ? -5.658 10.260 9.461 1.00 98.06 73 ALA A O 1
ATOM 549 N N . LEU A 1 74 ? -6.063 9.048 11.294 1.00 98.00 74 LEU A N 1
ATOM 550 C CA . LEU A 1 74 ? -7.348 8.520 10.832 1.00 98.00 74 LEU A CA 1
ATOM 551 C C . LEU A 1 74 ? -8.411 9.623 10.703 1.00 98.00 74 LEU A C 1
ATOM 553 O O . LEU A 1 74 ? -9.176 9.608 9.743 1.00 98.00 74 LEU A O 1
ATOM 557 N N . GLU A 1 75 ? -8.412 10.615 11.593 1.00 97.56 75 GLU A N 1
ATOM 558 C CA . GLU A 1 75 ? -9.287 11.794 11.504 1.00 97.56 75 GLU A CA 1
ATOM 559 C C . GLU A 1 75 ? -8.995 12.668 10.273 1.00 97.56 75 GLU A C 1
ATOM 561 O O . GLU A 1 75 ? -9.915 13.225 9.673 1.00 97.56 75 GLU A O 1
ATOM 566 N N . GLU A 1 76 ? -7.727 12.767 9.868 1.00 97.62 76 GLU A N 1
ATOM 567 C CA . GLU A 1 76 ? -7.306 13.537 8.691 1.00 97.62 76 GLU A CA 1
ATOM 568 C C . GLU A 1 76 ? -7.430 12.756 7.370 1.00 97.62 76 GLU A C 1
ATOM 570 O O . GLU A 1 76 ? -7.430 13.349 6.285 1.00 97.62 76 GLU A O 1
ATOM 575 N N . LEU A 1 77 ? -7.535 11.425 7.422 1.00 97.56 77 LEU A N 1
ATOM 576 C CA . LEU A 1 77 ? -7.698 10.600 6.229 1.00 97.56 77 LEU A CA 1
ATOM 577 C C . LEU A 1 77 ? -9.051 10.874 5.559 1.00 97.56 77 LEU A C 1
ATOM 579 O O . LEU A 1 77 ? -10.111 10.557 6.088 1.00 97.56 77 LEU A O 1
ATOM 583 N N . ASN A 1 78 ? -9.000 11.389 4.330 1.00 97.00 78 ASN A N 1
ATOM 584 C CA . ASN A 1 78 ? -10.180 11.699 3.525 1.00 97.00 78 ASN A CA 1
ATOM 585 C C . ASN A 1 78 ? -10.244 10.818 2.261 1.00 97.00 78 ASN A C 1
ATOM 587 O O . ASN A 1 78 ? -9.582 11.136 1.264 1.00 97.00 78 ASN A O 1
ATOM 591 N N . PRO A 1 79 ? -11.005 9.706 2.276 1.00 97.75 79 PRO A N 1
ATOM 592 C CA . PRO A 1 79 ? -11.213 8.879 1.094 1.00 97.75 79 PRO A CA 1
ATOM 593 C C . PRO A 1 79 ? -11.957 9.645 -0.002 1.00 97.75 79 PRO A C 1
ATOM 595 O O . PRO A 1 79 ? -12.947 10.331 0.250 1.00 97.75 79 PRO A O 1
ATOM 598 N N . VAL A 1 80 ? -11.522 9.477 -1.246 1.00 98.38 80 VAL A N 1
ATOM 599 C CA . VAL A 1 80 ? -12.129 10.102 -2.424 1.00 98.38 80 VAL A CA 1
ATOM 600 C C . VAL A 1 80 ? -12.450 9.069 -3.497 1.00 98.38 80 VAL A C 1
ATOM 602 O O . VAL A 1 80 ? -11.861 7.987 -3.550 1.00 98.38 80 VAL A O 1
ATOM 605 N N . LYS A 1 81 ? -13.363 9.441 -4.393 1.00 98.50 81 LYS A N 1
ATOM 606 C CA . LYS A 1 81 ? -13.593 8.756 -5.665 1.00 98.50 81 LYS A CA 1
ATOM 607 C C . LYS A 1 81 ? -12.907 9.514 -6.789 1.00 98.50 81 LYS A C 1
ATOM 609 O O . LYS A 1 81 ? -12.936 10.745 -6.799 1.00 98.50 81 LYS A O 1
ATOM 614 N N . PHE A 1 82 ? -12.293 8.802 -7.722 1.00 98.19 82 PHE A N 1
ATOM 615 C CA . PHE A 1 82 ? -11.605 9.421 -8.850 1.00 98.19 82 PHE A CA 1
ATOM 616 C C . PHE A 1 82 ? -11.505 8.469 -10.042 1.00 98.19 82 PHE A C 1
ATOM 618 O O . PHE A 1 82 ? -11.618 7.259 -9.899 1.00 98.19 82 PHE A O 1
ATOM 625 N N . ASN A 1 83 ? -11.201 9.019 -11.212 1.00 98.38 83 ASN A N 1
ATOM 626 C CA . ASN A 1 83 ? -10.784 8.264 -12.390 1.00 98.38 83 ASN A CA 1
ATOM 627 C C . ASN A 1 83 ? -9.384 8.743 -12.782 1.00 98.38 83 ASN A C 1
ATOM 629 O O . ASN A 1 83 ? -9.050 9.926 -12.621 1.00 98.38 83 ASN A O 1
ATOM 633 N N . TYR A 1 84 ? -8.557 7.862 -13.340 1.00 97.88 84 TYR A N 1
ATOM 634 C CA . TYR A 1 84 ? -7.282 8.300 -13.898 1.00 97.88 84 TYR A CA 1
ATOM 635 C C . TYR A 1 84 ? -7.504 9.092 -15.188 1.00 97.88 84 TYR A C 1
ATOM 637 O O . TYR A 1 84 ? -8.396 8.813 -15.986 1.00 97.88 84 TYR A O 1
ATOM 645 N N . ARG A 1 85 ? -6.631 10.069 -15.459 1.00 97.44 85 ARG A N 1
ATOM 646 C CA . ARG A 1 85 ? -6.721 10.887 -16.684 1.00 97.44 85 ARG A CA 1
ATOM 647 C C . ARG A 1 85 ? -6.651 10.052 -17.970 1.00 97.44 85 ARG A C 1
ATOM 649 O O . ARG A 1 85 ? -7.262 10.439 -18.966 1.00 97.44 85 ARG A O 1
ATOM 656 N N . VAL A 1 86 ? -5.900 8.948 -17.935 1.00 97.62 86 VAL A N 1
ATOM 657 C CA . VAL A 1 86 ? -5.734 7.992 -19.044 1.00 97.62 86 VAL A CA 1
ATOM 658 C C . VAL A 1 86 ? -6.860 6.957 -19.119 1.00 97.62 86 VAL A C 1
ATOM 660 O O . VAL A 1 86 ? -7.078 6.383 -20.178 1.00 97.62 86 VAL A O 1
ATOM 663 N N . GLU A 1 87 ? -7.608 6.769 -18.032 1.00 97.44 87 GLU A N 1
ATOM 664 C CA . GLU A 1 87 ? -8.649 5.750 -17.890 1.00 97.44 87 GLU A CA 1
ATOM 665 C C . GLU A 1 87 ? -9.918 6.401 -17.330 1.00 97.44 87 GLU A C 1
ATOM 667 O O . GLU A 1 87 ? -10.282 6.264 -16.167 1.00 97.44 87 GLU A O 1
ATOM 672 N N . LYS A 1 88 ? -10.578 7.196 -18.181 1.00 96.81 88 LYS A N 1
ATOM 673 C CA . LYS A 1 88 ? -11.709 8.053 -17.783 1.00 96.81 88 LYS A CA 1
ATOM 674 C C . LYS A 1 88 ? -13.006 7.300 -17.468 1.00 96.81 88 LYS A C 1
ATOM 676 O O . LYS A 1 88 ? -13.94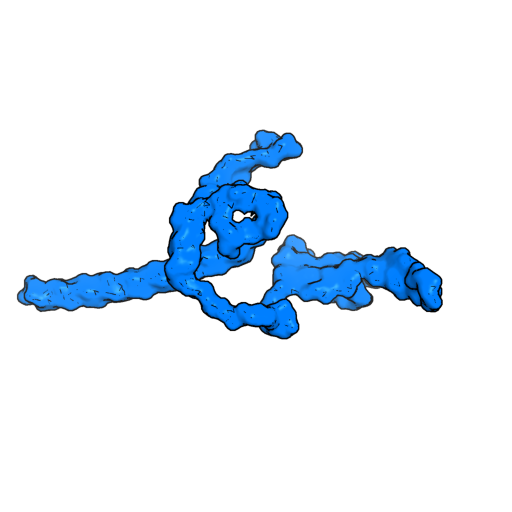4 7.934 -17.004 1.00 96.81 88 LYS A O 1
ATOM 681 N N . GLN A 1 89 ? -13.087 6.015 -17.810 1.00 97.38 89 GLN A N 1
ATOM 682 C CA . GLN A 1 89 ? -14.315 5.220 -17.694 1.00 97.38 89 GLN A CA 1
ATOM 683 C C . GLN A 1 89 ? -14.367 4.386 -16.412 1.00 97.38 89 GLN A C 1
ATOM 685 O O . GLN A 1 89 ? -15.455 4.003 -15.999 1.00 97.38 89 GLN A O 1
ATOM 690 N N . GLU A 1 90 ? -13.221 4.130 -15.780 1.00 98.00 90 GLU A N 1
ATOM 691 C CA . GLU A 1 90 ? -13.141 3.304 -14.576 1.00 98.00 90 GLU A CA 1
ATOM 692 C C . GLU A 1 90 ? -13.038 4.204 -13.342 1.00 98.00 90 GLU A C 1
ATOM 694 O O . GLU A 1 90 ? -12.144 5.054 -13.268 1.00 98.00 90 GLU A O 1
ATOM 699 N N . GLU A 1 91 ? -13.997 4.084 -12.420 1.00 98.12 91 GLU A N 1
ATOM 700 C CA . GLU A 1 91 ? -14.013 4.824 -11.153 1.00 98.12 91 GLU A CA 1
ATOM 701 C C . GLU A 1 91 ? -13.312 4.003 -10.068 1.00 98.12 91 GLU A C 1
ATOM 703 O O . GLU A 1 91 ? -13.602 2.828 -9.860 1.00 98.12 91 GLU A O 1
ATOM 708 N N . TYR A 1 92 ? -12.430 4.658 -9.324 1.00 98.00 92 TYR A N 1
ATOM 709 C CA . TYR A 1 92 ? -11.680 4.082 -8.220 1.00 98.00 92 TYR A CA 1
ATOM 710 C C . TYR A 1 92 ? -12.014 4.798 -6.916 1.00 98.00 92 TYR A C 1
ATOM 712 O O . TYR A 1 92 ? -12.398 5.969 -6.900 1.00 98.00 92 TYR A O 1
ATOM 720 N N . VAL A 1 93 ? -11.795 4.096 -5.807 1.00 98.06 93 VAL A N 1
ATOM 721 C CA . VAL A 1 93 ? -11.789 4.664 -4.457 1.00 98.06 93 VAL A CA 1
ATOM 722 C C . VAL A 1 93 ? -10.354 4.667 -3.949 1.00 98.06 93 VAL A C 1
ATOM 724 O O . VAL A 1 93 ? -9.629 3.687 -4.114 1.00 98.06 93 VAL A O 1
ATOM 727 N N . GLY A 1 94 ? -9.936 5.758 -3.319 1.00 97.31 94 GLY A N 1
ATOM 728 C CA . GLY A 1 94 ? -8.604 5.855 -2.736 1.00 97.31 94 GLY A CA 1
ATOM 729 C C . GLY A 1 94 ? -8.373 7.195 -2.062 1.00 97.31 94 GLY A C 1
ATOM 730 O O . GLY A 1 94 ? -9.293 7.781 -1.503 1.00 97.31 94 GLY A O 1
ATOM 731 N N . PHE A 1 95 ? -7.137 7.678 -2.121 1.00 97.88 95 PHE A N 1
ATOM 732 C CA . PHE A 1 95 ? -6.708 8.908 -1.461 1.00 97.88 95 PHE A CA 1
ATOM 733 C C . PHE A 1 95 ? -5.866 9.757 -2.414 1.00 97.88 95 PHE A C 1
ATOM 735 O O . PHE A 1 95 ? -5.232 9.238 -3.334 1.00 97.88 95 PHE A O 1
ATOM 742 N N . ILE A 1 96 ? -5.836 11.065 -2.164 1.00 98.00 96 ILE A N 1
ATOM 743 C CA . ILE A 1 96 ? -4.934 12.003 -2.837 1.00 98.00 96 ILE A CA 1
ATOM 744 C C . ILE A 1 96 ? -3.683 12.159 -1.972 1.00 98.00 96 ILE A C 1
ATOM 746 O O . ILE A 1 96 ? -3.792 12.554 -0.814 1.00 98.00 96 ILE A O 1
ATOM 750 N N . ALA A 1 97 ? -2.505 11.847 -2.518 1.00 97.75 97 ALA A N 1
ATOM 751 C CA . ALA A 1 97 ? -1.246 11.789 -1.767 1.00 97.75 97 ALA A CA 1
ATOM 752 C C . ALA A 1 97 ? -0.854 13.126 -1.108 1.00 97.75 97 ALA A C 1
ATOM 754 O O . ALA A 1 97 ? -0.224 13.160 -0.051 1.00 97.75 97 ALA A O 1
ATOM 755 N N . GLU A 1 98 ? -1.259 14.240 -1.709 1.00 98.00 98 GLU A N 1
ATOM 756 C CA . GLU A 1 98 ? -1.056 15.587 -1.183 1.00 98.00 98 GLU A CA 1
ATOM 757 C C . GLU A 1 98 ? -1.928 15.898 0.040 1.00 98.00 98 GLU A C 1
ATOM 759 O O . GLU A 1 98 ? -1.579 16.781 0.818 1.00 98.00 98 GLU A O 1
ATOM 764 N N . ASN A 1 99 ? -3.041 15.180 0.211 1.00 97.69 99 ASN A N 1
ATOM 765 C CA 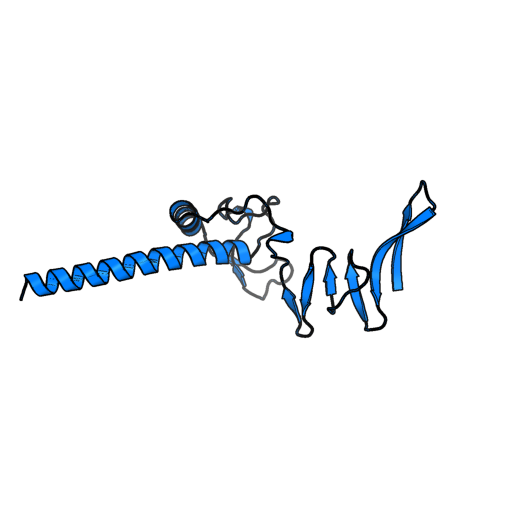. ASN A 1 99 ? -4.074 15.500 1.196 1.00 97.69 99 ASN A CA 1
ATOM 766 C C . ASN A 1 99 ? -4.081 14.551 2.403 1.00 97.69 99 ASN A C 1
ATOM 768 O O . ASN A 1 99 ? -4.882 14.752 3.308 1.00 97.69 99 ASN A O 1
ATOM 772 N N . VAL A 1 100 ? -3.251 13.504 2.413 1.00 97.81 100 VAL A N 1
ATOM 773 C CA . VAL A 1 100 ? -3.144 12.589 3.563 1.00 97.81 100 VAL A CA 1
ATOM 774 C C . VAL A 1 100 ? -2.235 13.173 4.658 1.00 97.81 100 VAL A C 1
ATOM 776 O O . VAL A 1 100 ? -1.355 13.985 4.346 1.00 97.81 100 VAL A O 1
ATOM 779 N N . PRO A 1 101 ? -2.376 12.756 5.928 1.00 97.62 101 PRO A N 1
ATOM 780 C CA . PRO A 1 101 ? -1.454 13.152 6.995 1.00 97.62 101 PRO A CA 1
ATOM 781 C C . PRO A 1 101 ? -0.016 12.699 6.707 1.00 97.62 101 PRO A C 1
ATOM 783 O O . PRO A 1 101 ? 0.207 11.689 6.037 1.00 97.62 101 PRO A O 1
ATOM 786 N N . GLU A 1 102 ? 0.975 13.421 7.249 1.00 97.12 102 GLU A N 1
ATOM 787 C CA . GLU A 1 102 ? 2.411 13.127 7.047 1.00 97.12 102 GLU A CA 1
ATOM 788 C C . GLU A 1 102 ? 2.775 11.682 7.418 1.00 97.12 102 GLU A C 1
ATOM 790 O O . GLU A 1 102 ? 3.592 11.067 6.743 1.00 97.12 102 GLU A O 1
ATOM 795 N N . LEU A 1 103 ? 2.115 11.114 8.433 1.00 97.25 103 LEU A N 1
ATOM 796 C CA . LEU A 1 103 ? 2.363 9.752 8.914 1.00 97.25 103 LEU A CA 1
ATOM 797 C C . LEU A 1 103 ? 2.234 8.672 7.823 1.00 97.25 103 LEU A C 1
ATOM 799 O O . LEU A 1 103 ? 2.924 7.659 7.889 1.00 97.25 103 LEU A O 1
ATOM 803 N N . VAL A 1 104 ? 1.354 8.873 6.837 1.00 96.94 104 VAL A N 1
ATOM 804 C CA . VAL A 1 104 ? 1.090 7.912 5.745 1.00 96.94 104 VAL A CA 1
ATOM 805 C C . VAL A 1 104 ? 1.418 8.487 4.366 1.00 96.94 104 VAL A C 1
ATOM 807 O O . VAL A 1 104 ? 1.047 7.920 3.336 1.00 96.94 104 VAL A O 1
ATOM 810 N N . ALA A 1 105 ? 2.084 9.641 4.338 1.00 96.88 105 ALA A N 1
ATOM 811 C CA . ALA A 1 105 ? 2.480 10.309 3.117 1.00 96.88 105 ALA A CA 1
ATOM 812 C C . ALA A 1 105 ? 3.873 9.853 2.675 1.00 96.88 105 ALA A C 1
ATOM 814 O O . ALA A 1 105 ? 4.825 9.848 3.455 1.00 96.88 105 ALA A O 1
ATOM 815 N N . ASN A 1 106 ? 4.041 9.566 1.384 1.00 94.69 106 ASN A N 1
ATOM 816 C CA . ASN A 1 106 ? 5.385 9.468 0.827 1.00 94.69 106 ASN A CA 1
ATOM 817 C C . ASN A 1 106 ? 6.009 10.864 0.712 1.00 94.69 106 ASN A C 1
ATOM 819 O O . ASN A 1 106 ? 5.320 11.863 0.494 1.00 94.69 106 ASN A O 1
ATOM 823 N N . ARG A 1 107 ? 7.346 10.921 0.753 1.00 94.44 107 ARG A N 1
ATOM 824 C CA . ARG A 1 107 ? 8.119 12.173 0.632 1.00 94.44 107 ARG A CA 1
ATOM 825 C C . ARG A 1 107 ? 7.793 12.984 -0.622 1.00 94.44 107 ARG A C 1
ATOM 827 O O . ARG A 1 107 ? 7.933 14.200 -0.613 1.00 94.44 107 ARG A O 1
ATOM 834 N N . ASP A 1 108 ? 7.415 12.316 -1.710 1.00 95.75 108 ASP A N 1
ATOM 835 C CA . ASP A 1 108 ? 7.077 12.984 -2.966 1.00 95.75 108 ASP A CA 1
ATOM 836 C C . ASP A 1 108 ? 5.704 13.674 -2.930 1.00 95.75 108 ASP A C 1
ATOM 838 O O . ASP A 1 108 ? 5.455 14.536 -3.771 1.00 95.75 108 ASP A O 1
ATOM 842 N N . ARG A 1 109 ? 4.824 13.317 -1.977 1.00 96.88 109 ARG A N 1
ATOM 843 C CA . ARG A 1 109 ? 3.407 13.714 -1.937 1.00 96.88 109 ARG A CA 1
ATOM 844 C C . ARG A 1 109 ? 2.660 13.410 -3.246 1.00 96.88 109 ARG A C 1
ATOM 846 O O . ARG A 1 109 ? 1.695 14.087 -3.578 1.00 96.88 109 ARG A O 1
ATOM 853 N N . LYS A 1 110 ? 3.112 12.410 -4.010 1.00 97.31 110 LYS A N 1
ATOM 854 C CA . LYS A 1 110 ? 2.547 11.984 -5.309 1.00 97.31 110 LYS A CA 1
ATOM 855 C C . LYS A 1 110 ? 2.268 10.489 -5.389 1.00 97.31 110 LYS A C 1
ATOM 857 O O . LYS A 1 110 ? 1.532 10.062 -6.277 1.00 97.31 110 LYS A O 1
ATOM 862 N N . SER A 1 111 ? 2.838 9.700 -4.488 1.00 96.31 111 SER A N 1
ATOM 863 C CA . SER A 1 111 ? 2.582 8.271 -4.368 1.00 96.31 111 SER A CA 1
ATOM 864 C C . SER A 1 111 ? 2.147 7.917 -2.946 1.00 96.31 111 SER A C 1
ATOM 866 O O . SER A 1 111 ? 2.360 8.685 -2.009 1.00 96.31 111 SER A O 1
ATOM 868 N N . LEU A 1 112 ? 1.505 6.760 -2.789 1.00 95.94 112 LEU A N 1
ATOM 869 C CA . LEU A 1 112 ? 1.051 6.254 -1.497 1.00 95.94 112 LEU A CA 1
ATOM 870 C C . LEU A 1 112 ? 1.403 4.778 -1.343 1.00 95.94 112 LEU A C 1
ATOM 872 O O . LEU A 1 112 ? 1.366 4.012 -2.307 1.00 95.94 112 LEU A O 1
ATOM 876 N N . SER A 1 113 ? 1.701 4.385 -0.108 1.00 94.75 113 SER A N 1
ATOM 877 C CA . SER A 1 113 ? 1.805 2.993 0.317 1.00 94.75 113 SER A CA 1
ATOM 878 C C . SER A 1 113 ? 0.493 2.573 0.973 1.00 94.75 113 SER A C 1
ATOM 880 O O . SER A 1 113 ? 0.095 3.113 2.004 1.00 94.75 113 SER A O 1
ATOM 882 N N . THR A 1 114 ? -0.177 1.562 0.420 1.00 93.88 114 THR A N 1
ATOM 883 C CA . THR A 1 114 ? -1.373 0.987 1.059 1.00 93.88 114 THR A CA 1
ATOM 884 C C . THR A 1 114 ? -1.055 0.412 2.443 1.00 93.88 114 THR A C 1
ATOM 886 O O . THR A 1 114 ? -1.906 0.437 3.327 1.00 93.88 114 THR A O 1
ATOM 889 N N . MET A 1 115 ? 0.171 -0.079 2.655 1.00 95.62 115 MET A N 1
ATOM 890 C CA . MET A 1 115 ? 0.576 -0.655 3.940 1.00 95.62 115 MET A CA 1
ATOM 891 C C . MET A 1 115 ? 0.642 0.378 5.064 1.00 95.62 115 MET A C 1
ATOM 893 O O . MET A 1 115 ? 0.364 0.018 6.204 1.00 95.62 115 MET A O 1
ATOM 897 N N . ASP A 1 116 ? 0.967 1.634 4.758 1.00 96.75 116 ASP A N 1
ATOM 898 C CA . ASP A 1 116 ? 1.101 2.686 5.772 1.00 96.75 116 ASP A CA 1
ATOM 899 C C . ASP A 1 116 ? -0.284 3.031 6.337 1.00 96.75 116 ASP A C 1
ATOM 901 O O . ASP A 1 116 ? -0.486 3.065 7.549 1.00 96.75 116 ASP A O 1
ATOM 905 N N . ILE A 1 117 ? -1.278 3.144 5.451 1.00 97.25 117 ILE A N 1
ATOM 906 C CA . ILE A 1 117 ? -2.686 3.341 5.821 1.00 97.25 117 ILE A CA 1
ATOM 907 C C . ILE A 1 117 ? -3.216 2.129 6.600 1.00 97.25 117 ILE A C 1
ATOM 909 O O . ILE A 1 117 ? -3.851 2.292 7.638 1.00 97.25 117 ILE A O 1
ATOM 913 N N . VAL A 1 118 ? -2.934 0.902 6.144 1.00 97.69 118 VAL A N 1
ATOM 914 C CA . VAL A 1 118 ? -3.360 -0.323 6.846 1.00 97.69 118 VAL A CA 1
ATOM 915 C C . VAL A 1 118 ? -2.751 -0.412 8.249 1.00 97.69 118 VAL A C 1
ATOM 917 O O . VAL A 1 118 ? -3.438 -0.847 9.173 1.00 97.69 118 VAL A O 1
ATOM 920 N N . ALA A 1 119 ? -1.498 0.013 8.441 1.00 98.06 119 ALA A N 1
ATOM 921 C CA . ALA A 1 119 ? -0.863 0.037 9.758 1.00 98.06 119 ALA A CA 1
ATOM 922 C C . ALA A 1 119 ? -1.574 1.003 10.720 1.00 98.06 119 ALA A C 1
ATOM 924 O O . ALA A 1 119 ? -1.876 0.616 11.851 1.00 98.06 119 ALA A O 1
ATOM 925 N N . VAL A 1 120 ? -1.915 2.210 10.250 1.00 98.38 120 VAL A N 1
ATOM 926 C CA . VAL A 1 120 ? -2.717 3.181 11.016 1.00 98.38 120 VAL A CA 1
ATOM 927 C C . VAL A 1 120 ? -4.077 2.593 11.383 1.00 98.38 120 VAL A C 1
ATOM 929 O O . VAL A 1 120 ? -4.420 2.531 12.562 1.00 98.38 120 VAL A O 1
ATOM 932 N N . LEU A 1 121 ? -4.820 2.081 10.396 1.00 98.25 121 LEU A N 1
ATOM 933 C CA . LEU A 1 121 ? -6.138 1.482 10.628 1.00 98.25 121 LEU A CA 1
ATOM 934 C C . LEU A 1 121 ? -6.072 0.296 11.600 1.00 98.25 121 LEU A C 1
ATOM 936 O O . LEU A 1 121 ? -6.958 0.142 12.434 1.00 98.25 121 LEU A O 1
ATOM 940 N N . THR A 1 122 ? -5.009 -0.511 11.546 1.00 98.56 122 THR A N 1
ATOM 941 C CA . THR A 1 122 ? -4.807 -1.628 12.482 1.00 98.56 122 THR A CA 1
ATOM 942 C C . THR A 1 122 ? -4.683 -1.130 13.921 1.00 98.56 122 THR A C 1
ATOM 944 O O . THR A 1 122 ? -5.358 -1.660 14.803 1.00 98.56 122 THR A O 1
ATOM 947 N N . LYS A 1 123 ? -3.865 -0.097 14.168 1.00 98.62 123 LYS A N 1
ATOM 948 C CA . LYS A 1 123 ? -3.688 0.453 15.521 1.00 98.62 123 LYS A CA 1
ATOM 949 C C . LYS A 1 123 ? -4.961 1.128 16.038 1.00 98.62 123 LYS A C 1
ATOM 951 O O . LYS A 1 123 ? -5.299 0.962 17.208 1.00 98.62 123 LYS A O 1
ATOM 956 N N . VAL A 1 124 ? -5.697 1.819 15.166 1.00 98.50 124 VAL A N 1
ATOM 957 C CA . VAL A 1 124 ? -7.007 2.399 15.501 1.00 98.50 124 VAL A CA 1
ATOM 958 C C . VAL A 1 124 ? -8.003 1.315 15.908 1.00 98.50 124 VAL A C 1
ATOM 960 O O . VAL A 1 124 ? -8.618 1.426 16.963 1.00 98.50 124 VAL A O 1
ATOM 963 N N . VAL A 1 125 ? -8.128 0.239 15.126 1.00 98.62 125 VAL A N 1
ATOM 964 C CA . VAL A 1 125 ? -9.047 -0.867 15.446 1.00 98.62 125 VAL A CA 1
ATOM 965 C C . VAL A 1 125 ? -8.667 -1.547 16.765 1.00 98.62 125 VAL A C 1
ATOM 967 O O . VAL A 1 125 ? -9.552 -1.894 17.542 1.00 98.62 125 VAL A O 1
ATOM 970 N N . GLN A 1 126 ? -7.371 -1.693 17.061 1.00 98.50 126 GLN A N 1
ATOM 971 C CA . GLN A 1 126 ? -6.911 -2.205 18.357 1.00 98.50 126 GLN A CA 1
ATOM 972 C C . GLN A 1 126 ? -7.360 -1.309 19.524 1.00 98.50 126 GLN A C 1
ATOM 974 O O . GLN A 1 126 ? -7.965 -1.810 20.467 1.00 98.50 126 GLN A O 1
ATOM 979 N N . SER A 1 127 ? -7.144 0.009 19.433 1.00 97.88 127 SER A N 1
ATOM 980 C CA . SER A 1 127 ? -7.575 0.971 20.468 1.00 97.88 127 SER A CA 1
ATOM 981 C C . SER A 1 127 ? -9.102 1.000 20.638 1.00 97.88 127 SER A C 1
ATOM 983 O O . SER A 1 127 ? -9.636 1.025 21.753 1.00 97.88 127 SER A O 1
ATOM 985 N N . GLN A 1 128 ? -9.838 0.912 19.527 1.00 98.00 128 GLN A N 1
ATOM 986 C CA . GLN A 1 128 ? -11.296 0.805 19.551 1.00 98.00 128 GLN A CA 1
ATOM 987 C C . GLN A 1 128 ? -11.758 -0.486 20.238 1.00 98.00 128 GLN A C 1
ATOM 989 O O . GLN A 1 128 ? -12.701 -0.436 21.025 1.00 98.00 128 GLN A O 1
ATOM 994 N N . GLN A 1 129 ? -11.083 -1.618 20.007 1.00 98.31 129 GLN A N 1
ATOM 995 C CA . GLN A 1 129 ? -11.411 -2.887 20.659 1.00 98.31 129 GLN A CA 1
ATOM 996 C C . GLN A 1 129 ? -11.209 -2.824 22.179 1.00 98.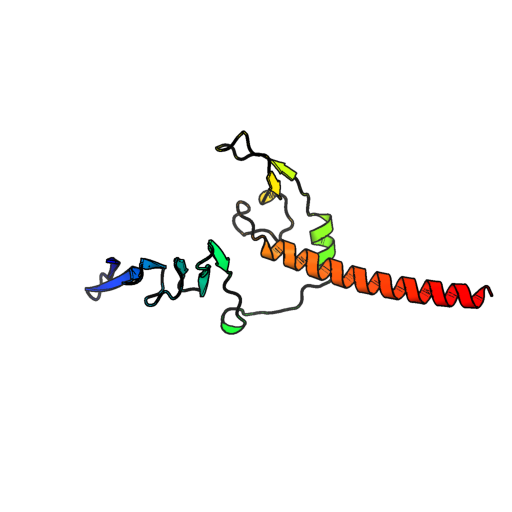31 129 GLN A C 1
ATOM 998 O O . GLN A 1 129 ? -12.045 -3.338 22.918 1.00 98.31 129 GLN A O 1
ATOM 1003 N N . GLU A 1 130 ? -10.151 -2.162 22.652 1.00 97.62 130 GLU A N 1
ATOM 1004 C CA . GLU A 1 130 ? -9.921 -1.936 24.087 1.00 97.62 130 GLU A CA 1
ATOM 1005 C C . GLU A 1 130 ? -11.018 -1.059 24.708 1.00 97.62 130 GLU A C 1
ATOM 1007 O O . GLU A 1 130 ? -11.525 -1.348 25.794 1.00 97.62 130 GLU A O 1
ATOM 1012 N N . THR A 1 131 ? -11.439 -0.013 23.992 1.00 97.44 131 THR A N 1
ATOM 1013 C CA . THR A 1 131 ? -12.537 0.855 24.436 1.00 97.44 131 THR A CA 1
ATOM 1014 C C . THR A 1 131 ? -13.867 0.106 24.497 1.00 97.44 131 THR A C 1
ATOM 1016 O O . THR A 1 131 ? -14.603 0.284 25.465 1.00 97.44 131 THR A O 1
ATOM 1019 N N . ILE A 1 132 ? -14.165 -0.742 23.506 1.00 98.25 132 ILE A N 1
ATOM 1020 C CA . ILE A 1 132 ? -15.378 -1.572 23.484 1.00 98.25 132 ILE A CA 1
ATOM 1021 C C . ILE A 1 132 ? -15.408 -2.500 24.699 1.00 98.25 132 ILE A C 1
ATOM 1023 O O . ILE A 1 132 ? -16.391 -2.473 25.434 1.00 98.25 132 ILE A O 1
ATOM 1027 N N . SER A 1 133 ? -14.325 -3.234 24.970 1.00 98.25 133 SER A N 1
ATOM 1028 C CA . SER A 1 133 ? -14.268 -4.146 26.120 1.00 98.25 133 SER A CA 1
ATOM 1029 C C . SER A 1 133 ? -14.506 -3.417 27.447 1.00 98.25 133 SER A C 1
ATOM 1031 O O . SER A 1 133 ? -15.282 -3.874 28.281 1.00 98.25 133 SER A O 1
ATOM 1033 N N . ARG A 1 134 ? -13.899 -2.236 27.627 1.00 98.06 134 ARG A N 1
ATOM 1034 C CA . ARG A 1 134 ? -14.102 -1.418 28.833 1.00 98.06 134 ARG A CA 1
ATOM 1035 C C . ARG A 1 134 ? -15.554 -0.957 28.987 1.00 98.06 134 ARG A C 1
ATOM 1037 O O . ARG A 1 134 ? -16.087 -0.983 30.092 1.00 98.06 134 ARG A O 1
ATOM 1044 N N . LEU A 1 135 ? -16.189 -0.523 27.896 1.00 98.12 135 LEU A N 1
ATOM 1045 C CA . LEU A 1 135 ? -17.592 -0.102 27.926 1.00 98.12 135 LEU A CA 1
ATOM 1046 C C . LEU A 1 135 ? -18.528 -1.278 28.241 1.00 98.12 135 LEU A C 1
ATOM 1048 O O . LEU A 1 135 ? -19.512 -1.096 28.952 1.00 98.12 135 LEU A O 1
ATOM 1052 N N . GLU A 1 136 ? -18.227 -2.481 27.749 1.00 97.81 136 GLU A N 1
ATOM 1053 C CA . GLU A 1 136 ? -18.992 -3.692 28.070 1.00 97.81 136 GLU A CA 1
ATOM 1054 C C . GLU A 1 136 ? -18.909 -4.047 29.564 1.00 97.81 136 GLU A C 1
ATOM 1056 O O . GLU A 1 136 ? -19.939 -4.336 30.177 1.00 97.81 136 GLU A O 1
ATOM 1061 N N . GLU A 1 137 ? -17.718 -3.961 30.165 1.00 97.56 137 GLU A N 1
ATOM 1062 C CA . GLU A 1 137 ? -17.517 -4.173 31.606 1.00 97.56 137 GLU A CA 1
ATOM 1063 C C . GLU A 1 137 ? -18.279 -3.145 32.456 1.00 97.56 137 GLU A C 1
ATOM 1065 O O . GLU A 1 137 ? -18.947 -3.509 33.427 1.00 97.56 137 GLU A O 1
ATOM 1070 N N . GLU A 1 138 ? -18.231 -1.865 32.077 1.00 97.31 138 GLU A N 1
ATOM 1071 C CA . GLU A 1 138 ? -18.945 -0.793 32.780 1.00 97.31 138 GLU A CA 1
ATOM 1072 C C . GLU A 1 138 ? -20.467 -0.978 32.702 1.00 97.31 138 GLU A C 1
ATOM 1074 O O . GLU A 1 138 ? -21.169 -0.845 33.705 1.00 97.31 138 GLU A O 1
ATOM 1079 N N . ILE A 1 139 ? -20.984 -1.350 31.527 1.00 97.50 139 ILE A N 1
ATOM 1080 C CA . ILE A 1 139 ? -22.408 -1.652 31.344 1.00 97.50 139 ILE A CA 1
ATOM 1081 C C . ILE A 1 139 ? -22.838 -2.825 32.230 1.00 97.50 139 ILE A C 1
ATOM 1083 O O . ILE A 1 139 ? -23.930 -2.783 32.801 1.00 97.50 139 ILE A O 1
ATOM 1087 N N . GLU A 1 140 ? -22.022 -3.874 32.342 1.00 96.62 140 GLU A N 1
ATOM 1088 C CA . GLU A 1 140 ? -22.341 -5.033 33.179 1.00 96.62 140 GLU A CA 1
ATOM 1089 C C . GLU A 1 140 ? -22.353 -4.670 34.668 1.00 96.62 140 GLU A C 1
ATOM 1091 O O . GLU A 1 140 ? -23.295 -5.019 35.380 1.00 96.62 140 GLU A O 1
ATOM 1096 N N . HIS A 1 141 ? -21.375 -3.884 35.120 1.00 95.88 141 HIS A N 1
ATOM 1097 C CA . HIS A 1 141 ? -21.344 -3.365 36.485 1.00 95.88 141 HIS A CA 1
ATOM 1098 C C . HIS A 1 141 ? -22.589 -2.522 36.807 1.00 95.88 141 HIS A C 1
ATOM 1100 O O . HIS A 1 141 ? -23.286 -2.778 37.789 1.00 95.88 141 HIS A O 1
ATOM 1106 N N . LEU A 1 142 ? -22.930 -1.558 35.944 1.00 96.69 142 LEU A N 1
ATOM 1107 C CA . LEU A 1 142 ? -24.092 -0.684 36.141 1.00 96.69 142 LEU A CA 1
ATOM 1108 C C . LEU A 1 142 ? -25.419 -1.454 36.154 1.00 96.69 142 LEU A C 1
ATOM 1110 O O . LEU A 1 142 ? -26.337 -1.084 36.889 1.00 96.69 142 LEU A O 1
ATOM 1114 N N . LYS A 1 143 ? -25.540 -2.529 35.362 1.00 95.31 143 LYS A N 1
ATOM 1115 C CA . LYS A 1 143 ? -26.721 -3.407 35.386 1.00 95.31 143 LYS A CA 1
ATOM 1116 C C . LYS A 1 143 ? -26.869 -4.133 36.717 1.00 95.31 143 LYS A C 1
ATOM 1118 O O . LYS A 1 143 ? -27.997 -4.286 37.172 1.00 95.31 143 LYS A O 1
ATOM 1123 N N . GLN A 1 144 ? -25.766 -4.565 37.323 1.00 92.06 144 GLN A N 1
ATOM 1124 C CA . GLN A 1 144 ? -25.784 -5.230 38.626 1.00 92.06 144 GLN A CA 1
ATOM 1125 C C . GLN A 1 144 ? -26.150 -4.260 39.756 1.00 92.06 144 GLN A C 1
ATOM 1127 O O . GLN A 1 144 ? -26.855 -4.654 40.675 1.00 92.06 144 GLN A O 1
ATOM 1132 N N . GLU A 1 145 ? -25.744 -2.988 39.673 1.00 90.88 145 GLU A N 1
ATOM 1133 C CA . GLU A 1 145 ? -26.117 -1.965 40.667 1.00 90.88 145 GLU A CA 1
ATOM 1134 C C . GLU A 1 145 ? -27.608 -1.584 40.647 1.00 90.88 145 GLU A C 1
ATOM 1136 O O . GLU A 1 145 ? -28.128 -1.084 41.643 1.00 90.88 145 GLU A O 1
ATOM 1141 N N . HIS A 1 146 ? -28.293 -1.792 39.518 1.00 83.12 146 HIS A N 1
ATOM 1142 C CA . HIS A 1 146 ? -29.709 -1.445 39.332 1.00 83.12 146 HIS A CA 1
ATOM 1143 C C . HIS A 1 146 ? -30.658 -2.661 39.372 1.00 83.12 146 HIS A C 1
ATOM 1145 O O . HIS A 1 146 ? -31.845 -2.509 39.063 1.00 83.12 146 HIS A O 1
ATOM 1151 N N . GLN A 1 147 ? -30.155 -3.849 39.731 1.00 61.09 147 GLN A N 1
ATOM 1152 C CA . GLN A 1 147 ? -30.952 -5.044 40.052 1.00 61.09 147 GLN A CA 1
ATOM 1153 C C . GLN A 1 147 ? -31.157 -5.176 41.562 1.00 61.09 147 GLN A C 1
ATOM 1155 O O . GLN A 1 147 ? -32.278 -5.581 41.947 1.00 61.09 147 GLN A O 1
#

Foldseek 3Di:
DFDADQDPPPRDTDTQWDQDPVRAIEGCDPDDPANYAYVLGWHAHPVRDTDDNDDPVSDDPDDDDDLVNLVVQVVQFDKDWDADPVGHPDIDIDGQLLRGDPQQHDPVSHDTDPVSNVSSVVSNVVVVVVVVVVVVVVVVVVVVVVD

Radius of gyration: 23.39 Å; chains: 1; bounding box: 69×35×61 Å

Secondary structure (DSSP, 8-state):
-EEEEE-TTT--EEEEEEE-TT--EEES-SS--SSEEETTS-EE-TTS-EE----GGG--S--PPPHHHHHHHHHH---EEEEETTEEEEEEEE--TTTS-GGG--TTSS---HHHHHHHHHHHHHHHHHHHHHHHHHHHHHHHHT-

Sequence (147 aa):
ISLGHYSGSSKNFVEWMRVDAGGNLGIGTKNPQHPLEFGNGAHVTAGGVWKNSSSRERKENIADLTETEAMSALEELNPVKFNYRVEKQEEYVGFIAENVPELVANRDRKSLSTMDIVAVLTKVVQSQQETISRLEEEIEHLKQEHQ